Protein AF-A0A498LCH6-F1 (afdb_monomer)

InterPro domains:
  IPR003653 Ulp1 protease family, C-terminal catalytic domain [PF02902] (15-59)
  IPR038765 Papain-like cysteine peptidase superfamily [SSF54001] (12-64)

Sequence (72 aa):
MTAKIATGTWVLLKNKDMPQQIGGVDCGVFMLMYALHLTLGAPFDFTSCDMPKIRRWWTLILLENFGVFSER

Foldseek 3Di:
DDPDDDDDDDDDDDDPPQADAPDDDCVVVSVVLVVVCVVVVHDNPDYNVCSVVSVVVVVVVCCVPVVPDDPD

Mean predicted aligned error: 7.43 Å

pLDDT: mean 86.42, std 13.17, range [43.22, 97.44]

Organism: Labeo rohita (NCBI:txid84645)

Solvent-accessible surface area (backbone atoms only — not comparable to full-atom values): 4938 Å² total; per-residue (Å²): 136,85,83,76,76,82,86,73,88,85,76,86,84,81,71,86,84,59,70,63,78,80,71,89,86,49,66,68,58,53,53,53,51,49,52,53,26,62,75,68,74,47,79,87,87,66,53,63,87,45,46,71,60,53,52,51,51,54,51,49,53,46,43,74,74,64,56,78,68,74,90,121

Structure (mmCIF, N/CA/C/O backbone):
data_AF-A0A498LCH6-F1
#
_entry.id   AF-A0A498LCH6-F1
#
loop_
_atom_site.group_PDB
_atom_site.id
_atom_site.type_symbol
_atom_site.label_atom_id
_atom_site.label_alt_id
_atom_site.label_comp_id
_atom_site.label_asym_id
_atom_site.label_entity_id
_atom_site.label_seq_id
_atom_site.pdbx_PDB_ins_code
_atom_site.Cartn_x
_atom_site.Cartn_y
_atom_site.Cartn_z
_atom_site.occupancy
_atom_site.B_iso_or_equiv
_atom_site.auth_seq_id
_atom_site.auth_comp_id
_atom_site.auth_asym_id
_atom_site.auth_atom_id
_atom_site.pdbx_PDB_model_num
ATOM 1 N N . MET A 1 1 ? -12.849 24.694 -6.231 1.00 43.22 1 MET A N 1
ATOM 2 C CA . MET A 1 1 ? -13.717 23.986 -5.266 1.00 43.22 1 MET A CA 1
ATOM 3 C C . MET A 1 1 ? -12.971 23.887 -3.947 1.00 43.22 1 MET A C 1
ATOM 5 O O . MET A 1 1 ? -11.981 23.176 -3.884 1.00 43.22 1 MET A O 1
ATOM 9 N N . THR A 1 2 ? -13.364 24.639 -2.922 1.00 53.50 2 THR A N 1
ATOM 10 C CA . THR A 1 2 ? -12.802 24.496 -1.571 1.00 53.50 2 THR A CA 1
ATOM 11 C C . THR A 1 2 ? -13.632 23.461 -0.823 1.00 53.50 2 THR A C 1
ATOM 13 O O . THR A 1 2 ? -14.735 23.751 -0.363 1.00 53.50 2 THR A O 1
ATOM 16 N N . ALA A 1 3 ? -13.139 22.224 -0.754 1.00 65.00 3 ALA A N 1
ATOM 17 C CA . ALA A 1 3 ? -13.755 21.205 0.085 1.00 65.00 3 ALA A CA 1
ATOM 18 C C . ALA A 1 3 ? -13.662 21.671 1.546 1.00 65.00 3 ALA A C 1
ATOM 20 O O . ALA A 1 3 ? -12.570 21.800 2.097 1.00 65.00 3 ALA A O 1
ATOM 21 N N . LYS A 1 4 ? -14.807 21.988 2.159 1.00 70.81 4 LYS A N 1
ATOM 22 C CA . LYS A 1 4 ? -14.866 22.260 3.595 1.00 70.81 4 LYS A CA 1
ATOM 23 C C . LYS A 1 4 ? -14.732 20.928 4.316 1.00 70.81 4 LYS A C 1
ATOM 25 O O . LYS A 1 4 ? -15.560 20.040 4.137 1.00 70.81 4 LYS A O 1
ATOM 30 N N . ILE A 1 5 ? -13.677 20.797 5.108 1.00 78.62 5 ILE A N 1
ATOM 31 C CA . ILE A 1 5 ? -13.501 19.655 5.998 1.00 78.62 5 ILE A CA 1
ATOM 32 C C . ILE A 1 5 ? -14.661 19.673 7.001 1.00 78.62 5 ILE A C 1
ATOM 34 O O . ILE A 1 5 ? -14.978 20.728 7.554 1.00 78.62 5 ILE A O 1
ATOM 38 N N . ALA A 1 6 ? -15.330 18.533 7.182 1.00 78.75 6 ALA A N 1
ATOM 39 C CA . ALA A 1 6 ? -16.471 18.433 8.083 1.00 78.75 6 ALA A CA 1
ATOM 40 C C . ALA A 1 6 ? -16.074 18.877 9.500 1.00 78.75 6 ALA A C 1
ATOM 42 O O . ALA A 1 6 ? -15.051 18.457 10.039 1.00 78.75 6 ALA A O 1
ATOM 43 N N . THR A 1 7 ? -16.887 19.741 10.103 1.00 83.19 7 THR A N 1
ATOM 44 C CA . THR A 1 7 ? -16.725 20.152 11.499 1.00 83.19 7 THR A CA 1
ATOM 45 C C . THR A 1 7 ? -17.176 19.016 12.417 1.00 83.19 7 THR A C 1
ATOM 47 O O . THR A 1 7 ? -18.258 18.470 12.210 1.00 83.19 7 THR A O 1
ATOM 50 N N . GLY A 1 8 ? -16.391 18.666 13.437 1.00 85.88 8 GLY A N 1
ATOM 51 C CA . GLY A 1 8 ? -16.731 17.607 14.391 1.00 85.88 8 GLY A CA 1
ATOM 52 C C . GLY A 1 8 ? -15.516 17.104 15.167 1.00 85.88 8 GLY A C 1
ATOM 53 O O . GLY A 1 8 ? -14.390 17.552 14.941 1.00 85.88 8 GLY A O 1
ATOM 54 N N . THR A 1 9 ? -15.744 16.174 16.094 1.00 89.25 9 THR A N 1
ATOM 55 C CA . THR A 1 9 ? -14.661 15.532 16.845 1.00 89.25 9 THR A CA 1
ATOM 56 C C . THR A 1 9 ? -13.911 14.573 15.932 1.00 89.25 9 THR A C 1
ATOM 58 O O . THR A 1 9 ? -14.468 13.581 15.464 1.00 89.25 9 THR A O 1
ATOM 61 N N . TRP A 1 10 ? -12.633 14.856 15.697 1.00 87.00 10 TRP A N 1
ATOM 62 C CA . TRP A 1 10 ? -11.750 13.934 14.999 1.00 87.00 10 TRP A CA 1
ATOM 63 C C . TRP A 1 10 ? -11.520 12.693 15.846 1.00 87.00 10 TRP A C 1
ATOM 65 O O . TRP A 1 10 ? -11.162 12.785 17.020 1.00 87.00 10 TRP A O 1
ATOM 75 N N . VAL A 1 11 ? -11.699 11.531 15.229 1.00 85.19 11 VAL A N 1
ATOM 76 C CA . VAL A 1 11 ? -11.416 10.249 15.864 1.00 85.19 11 VAL A CA 1
ATOM 77 C C . VAL A 1 11 ? -10.138 9.686 15.265 1.00 85.19 11 VAL A C 1
ATOM 79 O O . VAL A 1 11 ? -9.980 9.619 14.047 1.00 85.19 11 VAL A O 1
ATOM 82 N N . LEU A 1 12 ? -9.219 9.267 16.133 1.00 84.00 12 LEU A N 1
ATOM 83 C CA . LEU A 1 12 ? -8.029 8.543 15.717 1.00 84.00 12 LEU A CA 1
ATOM 84 C C . LEU A 1 12 ? -8.408 7.098 15.380 1.00 84.00 12 LEU A C 1
ATOM 86 O O . LEU A 1 12 ? -8.759 6.316 16.263 1.00 84.00 12 LEU A O 1
ATOM 90 N N . LEU A 1 13 ? -8.268 6.723 14.112 1.00 78.00 13 LEU A N 1
ATOM 91 C CA . LEU A 1 13 ? -8.357 5.329 13.691 1.00 78.00 13 LEU A CA 1
ATOM 92 C C . LEU A 1 13 ? -7.005 4.648 13.920 1.00 78.00 13 LEU A C 1
ATOM 94 O O . LEU A 1 13 ? -6.083 4.767 13.116 1.00 78.00 13 LEU A O 1
ATOM 98 N N . LYS A 1 14 ? -6.878 3.933 15.041 1.00 77.19 14 LYS A N 1
ATOM 99 C CA . LYS A 1 14 ? -5.698 3.115 15.344 1.00 77.19 14 LYS A CA 1
ATOM 100 C C . LYS A 1 14 ? -5.951 1.674 14.910 1.00 77.19 14 LYS A C 1
ATOM 102 O O . LYS A 1 14 ? -6.392 0.853 15.709 1.00 77.19 14 LYS A O 1
ATOM 107 N N . ASN A 1 15 ? -5.681 1.370 13.645 1.00 71.12 15 ASN A N 1
ATOM 108 C CA . ASN A 1 15 ? -5.781 0.002 13.146 1.00 71.12 15 ASN A CA 1
ATOM 109 C C . ASN A 1 15 ? -4.506 -0.777 13.519 1.00 71.12 15 ASN A C 1
ATOM 111 O O . ASN A 1 15 ? -3.417 -0.444 13.052 1.00 71.12 15 ASN A O 1
ATOM 115 N N . LYS A 1 16 ? -4.634 -1.769 14.409 1.00 67.44 16 LYS A N 1
ATOM 116 C CA . LYS A 1 16 ? -3.509 -2.617 14.843 1.00 67.44 16 LYS A CA 1
ATOM 117 C C . LYS A 1 16 ? -3.133 -3.674 13.804 1.00 67.44 16 LYS A C 1
ATOM 119 O O . LYS A 1 16 ? -2.005 -4.153 13.843 1.00 67.44 16 LYS A O 1
ATOM 124 N N . ASP A 1 17 ? -4.034 -3.958 12.868 1.00 81.94 17 ASP A N 1
ATOM 125 C CA . ASP A 1 17 ? -3.904 -5.042 11.895 1.00 81.94 17 ASP A CA 1
ATO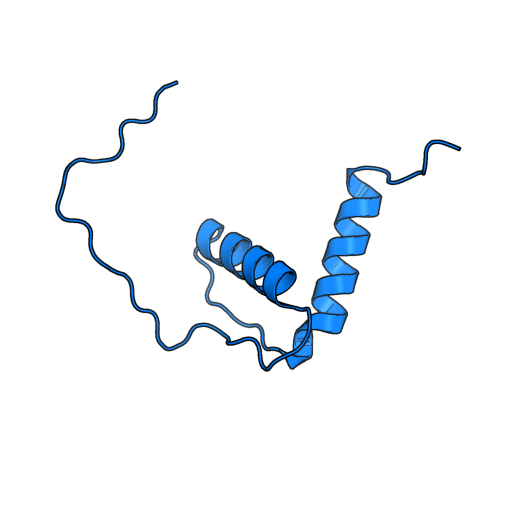M 126 C C . ASP A 1 17 ? -3.451 -4.530 10.517 1.00 81.94 17 ASP A C 1
ATOM 128 O O . ASP A 1 17 ? -3.638 -5.192 9.500 1.00 81.94 17 ASP A O 1
ATOM 132 N N . MET A 1 18 ? -2.858 -3.330 10.456 1.00 88.56 18 MET A N 1
ATOM 133 C CA . MET A 1 18 ? -2.218 -2.868 9.223 1.00 88.56 18 MET A CA 1
ATOM 134 C C . MET A 1 18 ? -0.932 -3.668 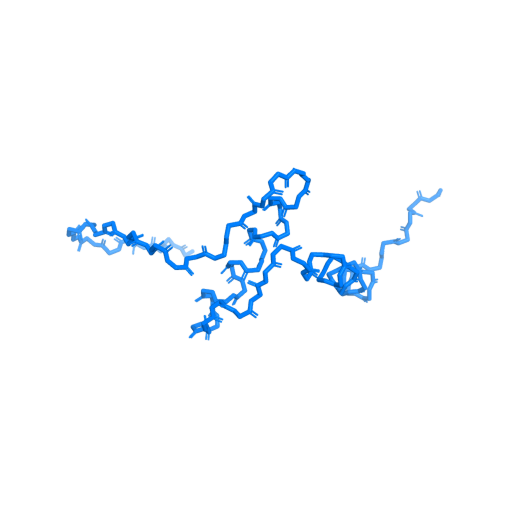8.970 1.00 88.56 18 MET A C 1
ATOM 136 O O . MET A 1 18 ? -0.114 -3.785 9.891 1.00 88.56 18 MET A O 1
ATOM 140 N N . PRO A 1 19 ? -0.703 -4.164 7.740 1.00 93.06 19 PRO A N 1
ATOM 141 C CA . PRO A 1 19 ? 0.543 -4.828 7.383 1.00 93.06 19 PRO A CA 1
ATOM 142 C C . PRO A 1 19 ? 1.740 -3.938 7.691 1.00 93.06 19 PRO A C 1
ATOM 144 O O . PRO A 1 19 ? 1.833 -2.839 7.170 1.00 93.06 19 PRO A O 1
ATOM 147 N N . GLN A 1 20 ? 2.678 -4.393 8.517 1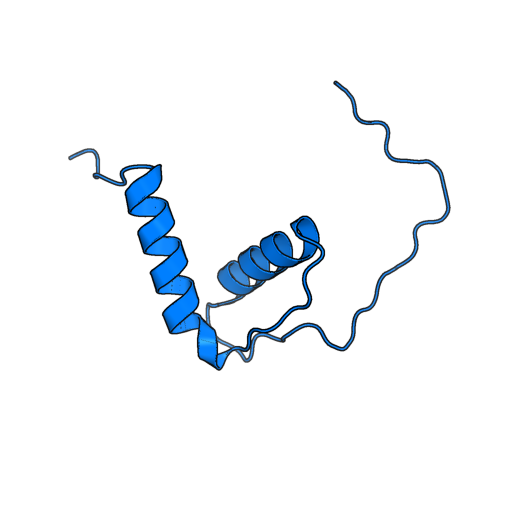.00 91.69 20 GLN A N 1
ATOM 148 C CA . GLN A 1 20 ? 3.864 -3.598 8.829 1.00 91.69 20 GLN A CA 1
ATOM 149 C C . GLN A 1 20 ? 5.012 -3.937 7.883 1.00 91.69 20 GLN A C 1
ATOM 151 O O . GLN A 1 20 ? 5.263 -5.104 7.567 1.00 91.69 20 GLN A O 1
ATOM 156 N N . GLN A 1 21 ? 5.740 -2.903 7.469 1.00 92.25 21 GLN A N 1
ATOM 157 C CA . GLN A 1 21 ? 7.016 -3.085 6.800 1.00 92.25 21 GLN A CA 1
ATOM 158 C C . GLN A 1 21 ? 8.042 -3.610 7.809 1.00 92.25 21 GLN A C 1
ATOM 160 O O . GLN A 1 21 ? 8.281 -2.989 8.846 1.00 92.25 21 GLN A O 1
ATOM 165 N N . ILE A 1 22 ? 8.698 -4.719 7.476 1.00 89.56 22 ILE A N 1
ATOM 166 C CA . ILE A 1 22 ? 9.768 -5.297 8.294 1.00 89.56 22 ILE A CA 1
ATOM 167 C C . ILE A 1 22 ? 11.123 -4.871 7.709 1.00 89.56 22 ILE A C 1
ATOM 169 O O . ILE A 1 22 ? 11.749 -5.604 6.949 1.00 89.56 22 ILE A O 1
ATOM 173 N N . GLY A 1 23 ? 11.564 -3.655 8.052 1.00 84.25 23 GLY A N 1
ATOM 174 C CA . GLY A 1 23 ? 12.834 -3.082 7.579 1.00 84.25 23 GLY A CA 1
ATOM 175 C C . GLY A 1 23 ? 12.888 -2.809 6.064 1.00 84.25 23 GLY A C 1
ATOM 176 O O . GLY A 1 23 ? 11.912 -2.989 5.340 1.00 84.25 23 GLY A O 1
ATOM 177 N N . GLY A 1 24 ? 14.034 -2.337 5.563 1.00 87.00 24 GLY A N 1
ATOM 178 C CA . GLY A 1 24 ? 14.269 -2.146 4.122 1.00 87.00 24 GLY A CA 1
ATOM 179 C C . GLY A 1 24 ? 13.683 -0.861 3.515 1.00 87.00 24 GLY A C 1
ATOM 180 O O . GLY A 1 24 ? 13.466 0.133 4.204 1.00 87.00 24 GLY A O 1
ATOM 181 N N . VAL A 1 25 ? 13.443 -0.882 2.198 1.00 92.38 25 VAL A N 1
ATOM 182 C CA . VAL A 1 25 ? 13.134 0.299 1.352 1.00 92.38 25 VAL A CA 1
ATOM 183 C C . VAL A 1 25 ? 11.722 0.270 0.745 1.00 92.38 25 VAL A C 1
ATOM 185 O O . VAL A 1 25 ? 11.454 0.863 -0.303 1.00 92.38 25 VAL A O 1
ATOM 188 N N . ASP A 1 26 ? 10.806 -0.456 1.381 1.00 94.81 26 ASP A N 1
ATOM 189 C CA . ASP A 1 26 ? 9.453 -0.694 0.874 1.00 94.81 26 ASP A CA 1
ATOM 190 C C . ASP A 1 26 ? 8.409 0.291 1.418 1.00 94.81 26 ASP A C 1
ATOM 192 O O . ASP A 1 26 ? 7.267 0.253 0.967 1.00 94.81 26 ASP A O 1
ATOM 196 N N . CYS A 1 27 ? 8.772 1.220 2.314 1.00 94.62 27 CYS A N 1
ATOM 197 C CA . CYS A 1 27 ? 7.829 2.159 2.942 1.00 94.62 27 CYS A CA 1
ATOM 198 C C . CYS A 1 27 ? 6.951 2.895 1.921 1.00 94.62 27 CYS A C 1
ATOM 200 O O . CYS A 1 27 ? 5.740 2.989 2.100 1.00 94.62 27 CYS A O 1
ATOM 202 N N . GLY A 1 28 ? 7.534 3.357 0.811 1.00 94.69 28 GLY A N 1
ATOM 203 C CA . GLY A 1 28 ? 6.788 4.019 -0.260 1.00 94.69 28 GLY A CA 1
ATOM 204 C C . GLY A 1 28 ? 5.769 3.099 -0.938 1.00 94.69 28 GLY A C 1
ATOM 205 O O . GLY A 1 28 ? 4.655 3.524 -1.227 1.00 94.69 28 GLY A O 1
ATOM 206 N N . VAL A 1 29 ? 6.112 1.824 -1.136 1.00 95.56 29 VAL A N 1
ATOM 207 C CA . VAL A 1 29 ? 5.208 0.832 -1.737 1.00 95.56 29 VAL A CA 1
ATOM 208 C C . VAL A 1 29 ? 4.081 0.471 -0.766 1.00 95.56 29 VAL A C 1
ATOM 210 O O . VAL A 1 29 ? 2.928 0.403 -1.184 1.00 95.56 29 VAL A O 1
ATOM 213 N N . PHE A 1 30 ? 4.370 0.345 0.534 1.00 96.50 30 PHE A N 1
ATOM 214 C CA . PHE A 1 30 ? 3.341 0.194 1.572 1.00 96.50 30 PHE A CA 1
ATOM 215 C C . PHE A 1 30 ? 2.355 1.367 1.565 1.00 96.50 30 PHE A C 1
ATOM 217 O O . PHE A 1 30 ? 1.149 1.142 1.577 1.00 96.50 30 PHE A O 1
ATOM 224 N N . MET A 1 31 ? 2.841 2.610 1.469 1.00 96.00 31 MET A N 1
ATOM 225 C CA . MET A 1 31 ? 1.971 3.791 1.398 1.00 96.00 31 MET A CA 1
ATOM 226 C C . MET A 1 31 ? 1.058 3.782 0.164 1.00 96.00 31 MET A C 1
ATOM 228 O O . MET A 1 31 ? -0.122 4.115 0.284 1.00 96.00 31 MET A O 1
ATOM 232 N N . LEU A 1 32 ? 1.566 3.364 -1.002 1.00 96.38 32 LEU A N 1
ATOM 233 C CA . LEU A 1 32 ? 0.749 3.204 -2.213 1.00 96.38 32 LEU A CA 1
ATOM 234 C C . LEU A 1 32 ? -0.340 2.146 -2.019 1.00 96.38 32 LEU A C 1
ATOM 236 O O . LEU A 1 32 ? -1.499 2.379 -2.362 1.00 96.38 32 LEU A O 1
ATOM 240 N N . MET A 1 33 ? 0.015 1.006 -1.427 1.00 97.00 33 MET A N 1
ATOM 241 C CA . MET A 1 33 ? -0.943 -0.064 -1.160 1.00 97.00 33 MET A CA 1
ATOM 242 C C . MET A 1 33 ? -1.979 0.342 -0.112 1.00 97.00 33 MET A C 1
ATOM 244 O O . MET A 1 33 ? -3.153 0.014 -0.279 1.00 97.00 33 MET A O 1
ATOM 248 N N . TYR A 1 34 ? -1.598 1.103 0.918 1.00 95.56 34 TYR A N 1
ATOM 249 C CA . TYR A 1 34 ? -2.559 1.651 1.871 1.00 95.56 34 TYR A CA 1
ATOM 250 C C . TYR A 1 34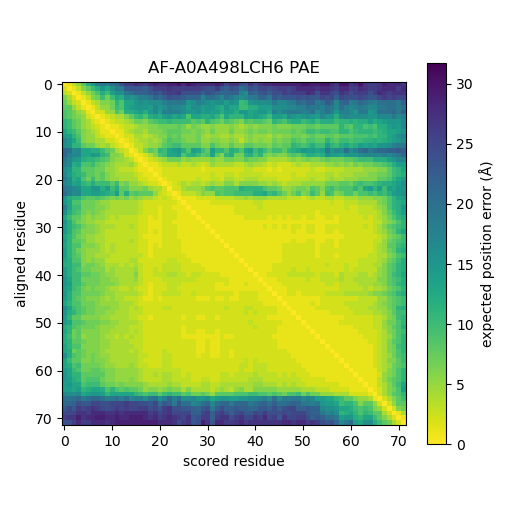 ? -3.558 2.578 1.191 1.00 95.56 34 TYR A C 1
ATOM 252 O O . TYR A 1 34 ? -4.761 2.424 1.387 1.00 95.56 34 TYR A O 1
ATOM 260 N N . ALA A 1 35 ? -3.074 3.517 0.376 1.00 95.88 35 ALA A N 1
ATOM 261 C CA . ALA A 1 35 ? -3.934 4.444 -0.349 1.00 95.88 35 ALA A CA 1
ATOM 262 C C . ALA A 1 35 ? -4.904 3.701 -1.278 1.00 95.88 35 ALA A C 1
ATOM 264 O O . ALA A 1 35 ? -6.101 3.983 -1.260 1.00 95.88 35 ALA A O 1
ATOM 265 N N . LEU A 1 36 ? -4.417 2.713 -2.033 1.00 96.19 36 LEU A N 1
ATOM 266 C CA . LEU A 1 36 ? -5.246 1.893 -2.917 1.00 96.19 36 LEU A CA 1
ATOM 267 C C . LEU A 1 36 ? -6.369 1.175 -2.153 1.00 96.19 36 LEU A C 1
ATOM 269 O O . LEU A 1 36 ? -7.535 1.291 -2.507 1.00 96.19 36 LEU A O 1
ATOM 273 N N . HIS A 1 37 ? -6.045 0.480 -1.066 1.00 95.06 37 HIS A N 1
ATOM 274 C CA . HIS A 1 37 ? -7.046 -0.261 -0.296 1.00 95.06 37 HIS A CA 1
ATOM 275 C C . HIS A 1 37 ? -8.031 0.657 0.432 1.00 95.06 37 HIS A C 1
ATOM 277 O O . HIS A 1 37 ? -9.233 0.405 0.404 1.00 95.06 37 HIS A O 1
ATOM 283 N N . LEU A 1 38 ? -7.551 1.755 1.028 1.00 93.06 38 LEU A N 1
ATOM 284 C CA . LEU A 1 38 ? -8.412 2.734 1.697 1.00 93.06 38 LEU A CA 1
ATOM 285 C C . LEU A 1 38 ? -9.389 3.393 0.719 1.00 93.06 38 LEU A C 1
ATOM 287 O O . LEU A 1 38 ? -10.561 3.556 1.046 1.00 93.06 38 LEU A O 1
ATOM 291 N N . THR A 1 39 ? -8.924 3.753 -0.480 1.00 95.50 39 THR A N 1
ATOM 292 C CA . THR A 1 39 ? -9.779 4.374 -1.508 1.00 95.50 39 THR A CA 1
ATOM 293 C C . THR A 1 39 ? -10.816 3.408 -2.071 1.00 95.50 39 THR A C 1
ATOM 295 O O . THR A 1 39 ? -11.927 3.832 -2.381 1.00 95.50 39 THR A O 1
ATOM 298 N N . LEU A 1 40 ? -10.491 2.117 -2.150 1.00 95.75 40 LEU A N 1
ATOM 299 C CA . LEU A 1 40 ? -11.413 1.072 -2.599 1.00 95.75 40 LEU A CA 1
ATOM 300 C C . LEU A 1 40 ? -12.302 0.508 -1.479 1.00 95.75 40 LEU A C 1
ATOM 302 O O . LEU A 1 40 ? -13.199 -0.282 -1.762 1.00 95.75 40 LEU A O 1
ATOM 306 N N . GLY A 1 41 ? -12.061 0.876 -0.216 1.00 92.88 41 GLY A N 1
ATOM 307 C CA . GLY A 1 41 ? -12.723 0.258 0.937 1.00 92.88 41 GLY A CA 1
ATOM 308 C C . GLY A 1 41 ? -12.405 -1.237 1.091 1.00 92.88 41 GLY A C 1
ATOM 309 O O . GLY A 1 41 ? -13.212 -1.982 1.642 1.00 92.88 41 GLY A O 1
ATOM 310 N N . ALA A 1 42 ? -11.255 -1.682 0.579 1.00 92.75 42 ALA A N 1
ATOM 311 C CA . ALA A 1 42 ? -10.823 -3.075 0.588 1.00 92.75 42 ALA A CA 1
ATOM 312 C C . ALA A 1 42 ? -9.970 -3.397 1.836 1.00 92.75 42 ALA A C 1
ATOM 314 O O . ALA A 1 42 ? -9.255 -2.521 2.335 1.00 92.75 42 ALA A O 1
ATOM 315 N N . PRO A 1 43 ? -10.010 -4.641 2.352 1.00 93.19 43 PRO A N 1
ATOM 316 C CA . PRO A 1 43 ? -9.127 -5.069 3.435 1.00 93.19 43 PRO A CA 1
ATOM 317 C C . PRO A 1 43 ? -7.676 -5.131 2.953 1.00 93.19 43 PRO A C 1
ATOM 319 O O . PRO A 1 43 ? -7.428 -5.522 1.821 1.00 93.19 43 PRO A O 1
ATOM 322 N N . PHE A 1 44 ? -6.710 -4.802 3.810 1.00 93.75 44 PHE A N 1
ATOM 323 C CA . PHE A 1 44 ? -5.301 -5.002 3.472 1.00 93.75 44 PHE A CA 1
ATOM 324 C C . PHE A 1 44 ? -4.974 -6.503 3.448 1.00 93.75 44 PHE A C 1
ATOM 326 O O . PHE A 1 44 ? -4.941 -7.141 4.499 1.00 93.75 44 PHE A O 1
ATOM 333 N N . ASP A 1 45 ? -4.718 -7.060 2.268 1.00 94.19 45 ASP A N 1
ATOM 334 C CA . ASP A 1 45 ? -4.484 -8.496 2.046 1.00 94.19 45 ASP A CA 1
ATOM 335 C C . ASP A 1 45 ? -3.047 -8.824 1.593 1.00 94.19 45 ASP A C 1
ATOM 337 O O . ASP A 1 45 ? -2.771 -9.907 1.079 1.00 94.19 45 ASP A O 1
ATOM 341 N N . PHE A 1 46 ? -2.111 -7.899 1.825 1.00 94.88 46 PHE A N 1
ATOM 342 C CA . PHE A 1 46 ? -0.708 -8.015 1.431 1.00 94.88 46 PHE A CA 1
ATOM 343 C C . PHE A 1 46 ? 0.243 -8.039 2.632 1.00 94.88 46 PHE A C 1
ATOM 345 O O . PHE A 1 46 ? -0.074 -7.571 3.727 1.00 94.88 46 PHE A O 1
ATOM 352 N N . THR A 1 47 ? 1.460 -8.535 2.412 1.00 94.31 47 THR A N 1
ATOM 353 C CA . THR A 1 47 ? 2.525 -8.599 3.421 1.00 94.31 47 THR A CA 1
ATOM 354 C C . THR A 1 47 ? 3.852 -8.056 2.887 1.00 94.31 47 THR A C 1
ATOM 356 O O . THR A 1 47 ? 4.009 -7.797 1.693 1.00 94.31 47 THR A O 1
ATOM 359 N N . SER A 1 48 ? 4.861 -7.931 3.761 1.00 93.44 48 SER A N 1
ATOM 360 C CA . SER A 1 48 ? 6.232 -7.582 3.346 1.00 93.44 48 SER A CA 1
ATOM 361 C C . SER A 1 48 ? 6.802 -8.559 2.299 1.00 93.44 48 SER A C 1
ATOM 363 O O . SER A 1 48 ? 7.587 -8.155 1.446 1.00 93.44 48 SER A O 1
ATOM 365 N N . CYS A 1 49 ? 6.378 -9.828 2.307 1.00 93.62 49 CYS A N 1
ATOM 366 C CA . CYS A 1 49 ? 6.834 -10.835 1.343 1.00 93.62 49 CYS A CA 1
ATOM 367 C C . CYS A 1 49 ? 6.355 -10.557 -0.093 1.00 93.62 49 CYS A C 1
ATOM 369 O O . CYS A 1 49 ? 6.962 -11.037 -1.051 1.00 93.62 49 CYS A O 1
ATOM 371 N N . ASP A 1 50 ? 5.296 -9.763 -0.256 1.00 96.19 50 ASP A N 1
ATOM 372 C CA . ASP A 1 50 ? 4.697 -9.456 -1.557 1.00 96.19 50 ASP A CA 1
ATOM 373 C C . ASP A 1 50 ? 5.350 -8.249 -2.242 1.00 96.19 50 ASP A C 1
ATOM 375 O O . ASP A 1 50 ? 5.156 -8.033 -3.443 1.00 96.19 50 ASP A O 1
ATOM 379 N N . MET A 1 51 ? 6.177 -7.485 -1.515 1.00 95.25 51 MET A N 1
ATOM 380 C CA . MET A 1 51 ? 6.781 -6.239 -1.998 1.00 95.25 51 MET A CA 1
ATOM 381 C C . MET A 1 51 ? 7.537 -6.377 -3.325 1.00 95.25 51 MET A C 1
ATOM 383 O O . MET A 1 51 ? 7.345 -5.513 -4.185 1.00 95.25 51 MET A O 1
ATOM 387 N N . PRO A 1 52 ? 8.319 -7.446 -3.589 1.00 94.88 52 PRO A N 1
ATOM 388 C CA . PRO A 1 52 ? 8.972 -7.606 -4.887 1.00 94.88 52 PRO A CA 1
ATOM 389 C C . PRO A 1 52 ? 7.980 -7.693 -6.058 1.00 94.88 52 PRO A C 1
ATOM 391 O O . PRO A 1 52 ? 8.213 -7.107 -7.117 1.00 94.88 52 PRO A O 1
ATOM 394 N N . LYS A 1 53 ? 6.851 -8.391 -5.871 1.00 97.44 53 LYS A N 1
ATOM 395 C CA . LYS A 1 53 ? 5.813 -8.544 -6.902 1.00 97.44 53 LYS A CA 1
ATOM 396 C C . LYS A 1 53 ? 5.021 -7.252 -7.079 1.00 97.44 53 LYS A C 1
ATOM 398 O O . LYS A 1 53 ? 4.843 -6.800 -8.208 1.00 97.44 53 LYS A O 1
ATOM 403 N N . ILE A 1 54 ? 4.607 -6.635 -5.973 1.00 97.44 54 ILE A N 1
ATOM 404 C CA . ILE A 1 54 ? 3.846 -5.379 -5.968 1.00 97.44 54 ILE A CA 1
ATOM 405 C C . ILE A 1 54 ? 4.666 -4.246 -6.597 1.00 97.44 54 ILE A C 1
ATOM 407 O O . ILE A 1 54 ? 4.149 -3.494 -7.420 1.00 97.44 54 ILE A O 1
ATOM 411 N N . ARG A 1 55 ? 5.963 -4.151 -6.279 1.00 95.94 55 ARG A N 1
ATOM 412 C CA . ARG A 1 55 ? 6.870 -3.163 -6.878 1.00 95.94 55 ARG A CA 1
ATOM 413 C C . ARG A 1 55 ? 6.931 -3.314 -8.393 1.00 95.94 55 ARG A C 1
ATOM 415 O O . ARG A 1 55 ? 6.765 -2.330 -9.104 1.00 95.94 55 ARG A O 1
ATOM 422 N N . ARG A 1 56 ? 7.121 -4.543 -8.887 1.00 96.75 56 ARG A N 1
ATOM 423 C CA . ARG A 1 56 ? 7.126 -4.823 -10.329 1.00 96.75 56 ARG A CA 1
ATOM 424 C C . ARG A 1 56 ? 5.801 -4.433 -10.980 1.00 96.75 56 ARG A C 1
ATOM 426 O O . ARG A 1 56 ? 5.817 -3.832 -12.048 1.00 96.75 56 ARG A O 1
ATOM 433 N N . TRP A 1 57 ? 4.679 -4.760 -10.344 1.00 96.88 57 TRP A N 1
ATOM 434 C CA . TRP A 1 5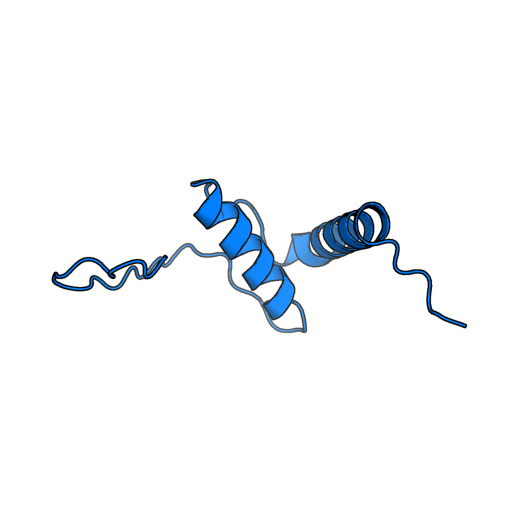7 ? 3.349 -4.417 -10.841 1.00 96.88 57 TRP A CA 1
ATOM 435 C C . TRP A 1 57 ? 3.159 -2.902 -10.984 1.00 96.88 57 TRP A C 1
ATOM 437 O O . TRP A 1 57 ? 2.825 -2.436 -12.071 1.00 96.88 57 TRP A O 1
ATOM 447 N N . TRP A 1 58 ? 3.489 -2.122 -9.949 1.00 95.69 58 TRP A N 1
ATOM 448 C CA . TRP A 1 58 ? 3.449 -0.659 -10.028 1.00 95.69 58 TRP A CA 1
ATOM 449 C C . TRP A 1 58 ? 4.377 -0.100 -11.107 1.00 95.69 58 TRP A C 1
ATOM 451 O O . TRP A 1 58 ? 3.984 0.805 -11.836 1.00 95.69 58 TRP A O 1
ATOM 461 N N . THR A 1 59 ? 5.592 -0.639 -11.252 1.00 93.94 59 THR A N 1
ATOM 462 C CA . THR A 1 59 ? 6.514 -0.207 -12.313 1.00 93.94 59 THR A CA 1
ATOM 463 C C . THR A 1 59 ? 5.930 -0.438 -13.705 1.00 93.94 59 THR A C 1
ATOM 465 O O . THR A 1 59 ? 6.014 0.458 -14.538 1.00 93.94 59 THR A O 1
ATOM 468 N N . LEU A 1 60 ? 5.318 -1.599 -13.959 1.00 94.44 60 LEU A N 1
ATOM 469 C CA . LEU A 1 60 ? 4.677 -1.886 -15.246 1.00 94.44 60 LEU A CA 1
ATOM 470 C C . LEU A 1 60 ? 3.512 -0.930 -15.514 1.00 94.44 60 LEU A C 1
ATOM 472 O O . LEU A 1 60 ? 3.478 -0.323 -16.579 1.00 94.44 60 LEU A O 1
ATOM 476 N N . ILE A 1 61 ? 2.642 -0.704 -14.523 1.00 93.50 61 ILE A N 1
ATOM 477 C CA . ILE A 1 61 ? 1.552 0.279 -14.628 1.00 93.50 61 ILE A CA 1
ATOM 478 C C . ILE A 1 61 ? 2.104 1.656 -14.996 1.00 93.50 61 ILE A C 1
ATOM 480 O O . ILE A 1 61 ? 1.586 2.305 -15.902 1.00 93.50 61 ILE A O 1
ATOM 484 N N . LEU A 1 62 ? 3.157 2.114 -14.316 1.00 91.56 62 LEU A N 1
ATOM 485 C CA . LEU A 1 62 ? 3.732 3.430 -14.583 1.00 91.56 62 LEU A CA 1
ATOM 486 C C . LEU A 1 62 ? 4.318 3.526 -15.996 1.00 91.56 62 LEU A C 1
ATOM 488 O O . LEU A 1 62 ? 4.095 4.523 -16.679 1.00 91.56 62 LEU A O 1
ATOM 492 N N . LEU A 1 63 ? 5.034 2.494 -16.448 1.00 91.50 63 LEU A N 1
ATOM 493 C CA . LEU A 1 63 ? 5.610 2.448 -17.793 1.00 91.50 63 LEU A CA 1
ATOM 494 C C . LEU A 1 63 ? 4.533 2.447 -18.882 1.00 91.50 63 LEU A C 1
ATOM 496 O O . LEU A 1 63 ? 4.668 3.176 -19.862 1.00 91.50 63 LEU A O 1
ATOM 500 N N . GLU A 1 64 ? 3.467 1.671 -18.696 1.00 90.75 64 GLU A N 1
ATOM 501 C CA . GLU A 1 64 ? 2.359 1.565 -19.649 1.00 90.75 64 GLU A CA 1
ATOM 502 C C . GLU A 1 64 ? 1.530 2.851 -19.729 1.00 90.75 64 GLU A C 1
ATOM 504 O O . GLU A 1 64 ? 1.113 3.244 -20.815 1.00 90.75 64 GLU A O 1
ATOM 509 N N . ASN A 1 65 ? 1.301 3.522 -18.596 1.00 88.62 65 ASN A N 1
ATOM 510 C CA . ASN A 1 65 ? 0.384 4.665 -18.532 1.00 88.62 65 ASN A CA 1
ATOM 511 C C . ASN A 1 65 ? 1.067 6.019 -18.728 1.00 88.62 65 ASN A C 1
ATOM 513 O O . ASN A 1 65 ? 0.438 6.950 -19.225 1.00 88.62 65 ASN A O 1
ATOM 517 N N . PHE A 1 66 ? 2.334 6.149 -18.331 1.00 85.44 66 PHE A N 1
ATOM 518 C CA . PHE A 1 66 ? 3.046 7.429 -18.377 1.00 85.44 66 PHE A CA 1
ATOM 519 C C . PHE A 1 66 ? 4.213 7.440 -19.354 1.00 85.44 66 PHE A C 1
ATOM 521 O O . PHE A 1 66 ? 4.838 8.486 -19.493 1.00 85.44 66 PHE A O 1
ATOM 528 N N . GLY A 1 67 ? 4.495 6.317 -20.029 1.00 66.56 67 GLY A N 1
ATOM 529 C CA . GLY A 1 67 ? 5.525 6.233 -21.059 1.00 66.56 67 GLY A CA 1
ATOM 530 C C . GLY A 1 67 ? 6.838 6.837 -20.578 1.00 66.56 67 GLY A C 1
ATOM 531 O O . GLY A 1 67 ? 7.236 7.895 -21.054 1.00 66.56 67 GLY A O 1
ATOM 532 N N . VAL A 1 68 ? 7.506 6.193 -19.616 1.00 64.44 68 VAL A N 1
ATOM 533 C CA . VAL A 1 68 ? 8.798 6.672 -19.093 1.00 64.44 68 VAL A CA 1
ATOM 534 C C . VAL A 1 68 ? 9.907 6.365 -20.107 1.00 64.44 68 VAL A C 1
ATOM 536 O O . VAL A 1 68 ? 10.822 5.584 -19.857 1.00 64.44 68 VAL A O 1
ATOM 539 N N . PHE A 1 69 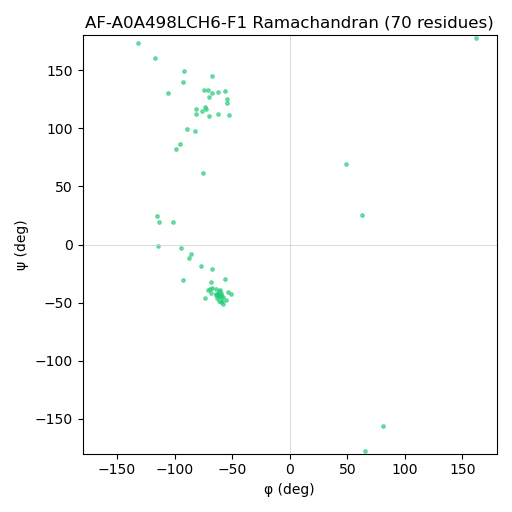? 9.803 6.936 -21.302 1.00 61.28 69 PHE A N 1
ATOM 540 C CA . PHE A 1 69 ? 10.919 7.033 -22.223 1.00 61.28 69 PHE A CA 1
ATOM 541 C C . PHE A 1 69 ? 11.728 8.241 -21.771 1.00 61.28 69 PHE A C 1
ATOM 543 O O . PHE A 1 69 ? 11.216 9.357 -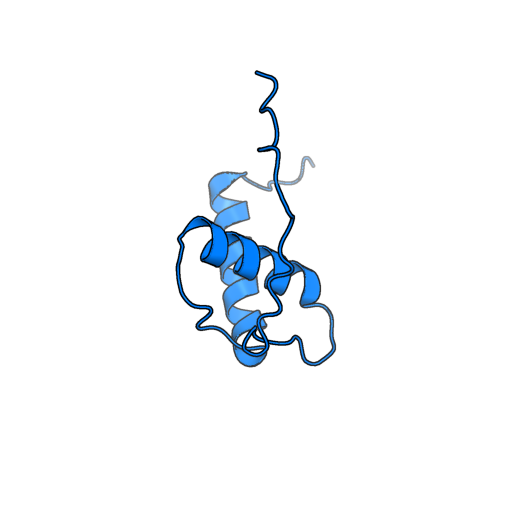21.745 1.00 61.28 69 PHE A O 1
ATOM 550 N N . SER A 1 70 ? 12.972 8.010 -21.348 1.00 58.38 70 SER A N 1
ATOM 551 C CA . SER A 1 70 ? 13.881 9.109 -21.040 1.00 58.38 70 SER A CA 1
ATOM 552 C C . SER A 1 70 ? 13.959 10.026 -22.260 1.00 58.38 70 SER A C 1
ATOM 554 O O . SER A 1 70 ? 14.307 9.546 -23.344 1.00 58.38 70 SER A O 1
ATOM 556 N N . GLU A 1 71 ? 13.682 11.319 -22.085 1.00 54.91 71 GLU A N 1
ATOM 557 C CA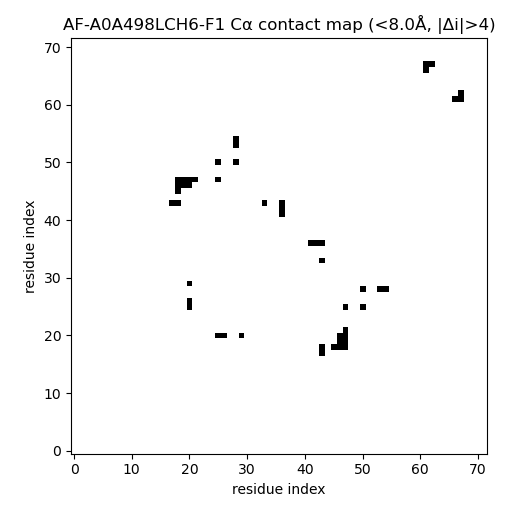 . GLU A 1 71 ? 14.237 12.332 -22.980 1.00 54.91 71 GLU A CA 1
ATOM 558 C C . GLU A 1 71 ? 15.748 12.097 -23.007 1.00 54.91 71 GLU A C 1
ATOM 560 O O . GLU A 1 71 ? 16.429 12.158 -21.980 1.00 54.91 71 GLU A O 1
ATOM 565 N N . ARG A 1 72 ? 16.216 11.652 -24.170 1.00 46.28 72 ARG A N 1
ATOM 566 C CA . ARG A 1 72 ? 17.616 11.424 -24.479 1.00 46.28 72 ARG A CA 1
ATOM 567 C C . ARG A 1 72 ? 18.131 12.647 -25.215 1.00 46.28 72 ARG A C 1
ATOM 569 O O . ARG A 1 72 ? 17.367 13.147 -26.071 1.00 46.28 72 ARG A O 1
#

Radius of gyration: 16.45 Å; Cα contacts (8 Å, |Δi|>4): 25; chains: 1; bounding box: 34×35×41 Å

Secondary structure (DSSP, 8-state):
---PPPPS-------TTSPPP-SSS-HHHHHHHHHHHHHHT------GGGHHHHHHHHHHHHHHHH------

Nearest PDB structures (foldseek):
  2ckg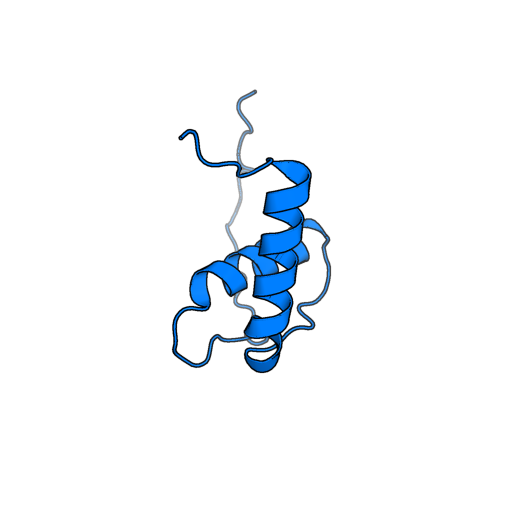-assembly2_B  TM=8.928E-01  e=3.058E-02  Homo sapiens
  2iy1-assembly2_C  TM=9.035E-01  e=5.987E-02  Homo sapiens
  2g4d-assembly2_C  TM=8.839E-01  e=7.833E-02  Homo sapiens